Protein AF-A0A1B1UDP7-F1 (afdb_monomer)

pLDDT: mean 84.64, std 16.2, range [36.34, 98.44]

Sequence (165 aa):
MPSVGGEKGPSIVSETKASEIDYDALLVLIECMEQTPPLSREEIVDLSASQHAVAERMLATGETWNQASSGPAFLSLDEGEFRNHLKGIDNDLGEQTAIVAESFARYLKMGEVPAPYYPWRIAIILRREKRPELEKRFLATWCQHFPSGNGARYGQLVDRFRKLV

Solvent-accessible surface area (backbone atoms only — not comparable to full-atom values): 9732 Å² total; per-residue (Å²): 139,83,90,86,84,84,83,79,71,85,78,81,73,77,76,76,70,76,76,78,80,76,55,64,70,50,51,53,47,44,53,53,50,67,76,45,78,61,81,49,74,64,57,36,55,63,21,40,57,56,47,47,54,32,53,51,46,20,73,75,70,71,45,51,69,49,67,52,67,69,47,67,72,63,80,74,48,54,75,68,57,33,54,51,50,55,61,66,40,61,82,35,60,61,59,32,39,51,55,45,48,55,32,51,54,40,24,77,73,34,44,45,79,62,74,51,64,42,61,50,40,47,47,52,50,30,54,74,72,69,33,63,69,61,34,40,53,46,38,51,46,47,37,67,64,46,69,62,65,94,58,72,52,28,55,51,50,49,57,53,39,64,74,71,108

Mean predicted aligned error: 9.14 Å

Nearest PDB structures (foldseek):
  8ye5-assembly1_B  TM=3.278E-01  e=1.709E+00  Dehalobacter sp.
  2lsu-assembly1_A  TM=5.490E-01  e=8.138E+00  Saccharomyces cerevisiae S288C
  5lyn-assembly1_B  TM=3.335E-01  e=3.383E+00  Saccharomyces cerevisiae
  5lyp-assembly1_A  TM=3.383E-01  e=3.916E+00  Saccharomyces cerevisiae

Foldseek 3Di:
DDDDDDDPDDDPPPPPPPPDADCVLVVVLLVVLVVDAADDPVRLVVLVVVVVVLVVCCVVPVDDSCVSLVADPLVVDDPVSNVVVCVVCLQRLNVLSVNVSVQVVSCNRRVRDDDLNSLLSNLVNCVVVVNLVSSLSSLVSVCSRDVDDPDDSSVVSNVVNVVSD

Secondary structure (DSSP, 8-state):
-------------------PPP-HHHHHHHHHHHHSPPPPHHHHHHHHHHHHHHHHHHHHH---HHHHHT--GGGGS-HHHHHHHHHHHTT-HHHHHHHHHHHHHHHHHH--PPPTHHHHHHHHHHHHTT-HHHHHHHHHHHHHH-SS-SSHHHHHHHHHHHTT-

Organism: NCBI:txid1274631

Structure (mmCIF, N/CA/C/O backbone):
data_AF-A0A1B1UDP7-F1
#
_entry.id   AF-A0A1B1UDP7-F1
#
loop_
_atom_site.group_PDB
_atom_site.id
_atom_site.type_symbol
_atom_site.label_atom_id
_atom_site.label_alt_id
_atom_site.label_comp_id
_atom_site.label_asym_id
_atom_site.label_entity_id
_atom_site.label_seq_id
_atom_site.pdbx_PDB_ins_code
_atom_site.Cartn_x
_atom_site.Cartn_y
_atom_site.Cartn_z
_atom_site.occupancy
_atom_site.B_iso_or_equiv
_atom_site.auth_seq_id
_atom_site.auth_comp_id
_atom_site.auth_asym_id
_atom_site.auth_atom_id
_atom_site.pdbx_PDB_model_num
ATOM 1 N N . MET A 1 1 ? -19.159 61.311 35.995 1.00 46.59 1 MET A N 1
ATOM 2 C CA . MET A 1 1 ? -20.352 60.490 35.665 1.00 46.59 1 MET A CA 1
ATOM 3 C C . MET A 1 1 ? -20.957 61.035 34.376 1.00 46.59 1 MET A C 1
ATOM 5 O O . MET A 1 1 ? -20.930 62.261 34.295 1.00 46.59 1 MET A O 1
ATOM 9 N N . PRO A 1 2 ? -21.526 60.252 33.426 1.00 46.94 2 PRO A N 1
ATOM 10 C CA . PRO A 1 2 ? -21.565 58.786 33.160 1.00 46.94 2 PRO A CA 1
ATOM 11 C C . PRO A 1 2 ? -20.689 58.401 31.911 1.00 46.94 2 PRO A C 1
ATOM 13 O O . PRO A 1 2 ? -20.148 59.307 31.292 1.00 46.94 2 PRO A O 1
ATOM 16 N N . SER A 1 3 ? -20.262 57.158 31.593 1.00 42.72 3 SER A N 1
ATOM 17 C CA . SER A 1 3 ? -20.952 55.902 31.163 1.00 42.72 3 SER A CA 1
ATOM 18 C C . SER A 1 3 ? -21.848 56.120 29.921 1.00 42.72 3 SER A C 1
ATOM 20 O O . SER A 1 3 ? -22.593 57.086 29.932 1.00 42.72 3 SER A O 1
ATOM 22 N N . VAL A 1 4 ? -21.884 55.369 28.808 1.00 45.44 4 VAL A N 1
ATOM 23 C CA . VAL A 1 4 ? -21.672 53.951 28.428 1.00 45.44 4 VAL A CA 1
ATOM 24 C C . VAL A 1 4 ? -21.429 53.964 26.896 1.00 45.44 4 VAL A C 1
ATOM 26 O O . VAL A 1 4 ? -22.051 54.758 26.203 1.00 45.44 4 VAL A O 1
ATOM 29 N N . GLY A 1 5 ? -20.523 53.178 26.316 1.00 36.34 5 GLY A N 1
ATOM 30 C CA . GLY A 1 5 ? -20.954 51.955 25.630 1.00 36.34 5 GLY A CA 1
ATOM 31 C C . GLY A 1 5 ? -20.025 51.600 24.473 1.00 36.34 5 GLY A C 1
ATOM 32 O O . GLY A 1 5 ? -20.014 52.275 23.452 1.00 36.34 5 GLY A O 1
ATOM 33 N N . GLY A 1 6 ? -19.223 50.553 24.666 1.00 39.03 6 GLY A N 1
ATOM 34 C CA . GLY A 1 6 ? -18.433 49.940 23.607 1.00 39.03 6 GLY A CA 1
ATOM 35 C C . GLY A 1 6 ? -19.296 48.973 22.808 1.00 39.03 6 GLY A C 1
ATOM 36 O O . GLY A 1 6 ? -19.857 48.031 23.369 1.00 39.03 6 GLY A O 1
ATOM 37 N N . GLU A 1 7 ? -19.378 49.189 21.501 1.00 41.03 7 GLU A N 1
ATOM 38 C CA . GLU A 1 7 ? -19.928 48.213 20.570 1.00 41.03 7 GLU A CA 1
ATOM 39 C C . GLU A 1 7 ? -18.891 47.107 20.351 1.00 41.03 7 GLU A C 1
ATOM 41 O O . GLU A 1 7 ? -17.889 47.270 19.654 1.00 41.03 7 GLU A O 1
ATOM 46 N N . LYS A 1 8 ? -19.122 45.954 20.986 1.00 47.66 8 LYS A N 1
ATOM 47 C CA . LYS A 1 8 ? -18.501 44.700 20.563 1.00 47.66 8 LYS A CA 1
ATOM 48 C C . LYS A 1 8 ? -19.176 44.283 19.262 1.00 47.66 8 LYS A C 1
ATOM 50 O O . LYS A 1 8 ? -20.289 43.764 19.282 1.00 47.66 8 LYS A O 1
ATOM 55 N N . GLY A 1 9 ? -18.491 44.518 18.145 1.00 41.41 9 GLY A N 1
ATOM 56 C CA . GLY A 1 9 ? -18.839 43.901 16.871 1.00 41.41 9 GLY A CA 1
ATOM 57 C C . GLY A 1 9 ? -18.876 42.371 17.003 1.00 41.41 9 GLY A C 1
ATOM 58 O O . GLY A 1 9 ? -18.155 41.809 17.838 1.00 41.41 9 GLY A O 1
ATOM 59 N N . PRO A 1 10 ? -19.730 41.685 16.227 1.00 43.34 10 PRO A N 1
ATOM 60 C CA . PRO A 1 10 ? -19.877 40.243 16.314 1.00 43.34 10 PRO A CA 1
ATOM 61 C C . PRO A 1 10 ? -18.542 39.569 15.996 1.00 43.34 10 PRO A C 1
ATOM 63 O O . PRO A 1 10 ? -17.961 39.739 14.926 1.00 43.34 10 PRO A O 1
ATOM 66 N N . SER A 1 11 ? -18.054 38.814 16.978 1.00 43.06 11 SER A N 1
ATOM 67 C CA . SER A 1 11 ? -16.907 37.933 16.837 1.00 43.06 11 SER A CA 1
ATOM 68 C C . SER A 1 11 ? -17.304 36.836 15.854 1.00 43.06 11 SER A C 1
ATOM 70 O O . SER A 1 11 ? -18.108 35.965 16.184 1.00 43.06 11 SER A O 1
ATOM 72 N N . ILE A 1 12 ? -16.794 36.917 14.625 1.00 45.34 12 ILE A N 1
ATOM 73 C CA . ILE A 1 12 ? -16.876 35.828 13.654 1.00 45.34 12 ILE A CA 1
ATOM 74 C C . ILE A 1 12 ? -15.901 34.772 14.163 1.00 45.34 12 ILE A C 1
ATOM 76 O O . ILE A 1 12 ? -14.722 34.750 13.810 1.00 45.34 12 ILE A O 1
ATOM 80 N N . VAL A 1 13 ? -16.384 33.943 15.085 1.00 44.59 13 VAL A N 1
ATOM 81 C CA . VAL A 1 13 ? -15.713 32.703 15.436 1.00 44.59 13 VAL A CA 1
ATOM 82 C C . VAL A 1 13 ? -15.865 31.839 14.195 1.00 44.59 13 VAL A C 1
ATOM 84 O O . VAL A 1 13 ? -16.938 31.313 13.914 1.00 44.59 13 VAL A O 1
ATOM 87 N N . SER A 1 14 ? -14.812 31.813 13.382 1.00 42.19 14 SER A N 1
ATOM 88 C CA . SER A 1 14 ? -14.697 30.884 12.272 1.00 42.19 14 SER A CA 1
ATOM 89 C C . SER A 1 14 ? -14.650 29.495 12.899 1.00 42.19 14 SER A C 1
ATOM 91 O O . SER A 1 14 ? -13.612 29.059 13.395 1.00 42.19 14 SER A O 1
ATOM 93 N N . GLU A 1 15 ? -15.812 28.852 12.996 1.00 41.88 15 GLU A N 1
ATOM 94 C CA . GLU A 1 15 ? -15.914 27.433 13.288 1.00 41.88 15 GLU A CA 1
ATOM 95 C C . GLU A 1 15 ? -15.170 26.709 12.172 1.00 41.88 15 GLU A C 1
ATOM 97 O O . GLU A 1 15 ? -15.687 26.496 11.074 1.00 41.88 15 GLU A O 1
ATOM 102 N N . THR A 1 16 ? -13.915 26.362 12.443 1.00 41.44 16 THR A N 1
ATOM 103 C CA . THR A 1 16 ? -13.173 25.393 11.654 1.00 41.44 16 THR A CA 1
ATOM 104 C C . THR A 1 16 ? -13.942 24.081 11.758 1.0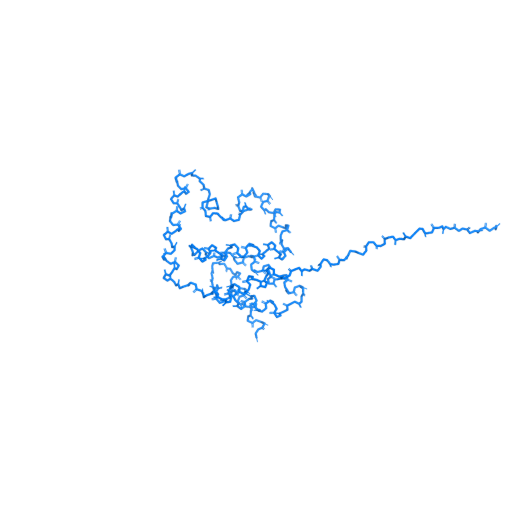0 41.44 16 THR A C 1
ATOM 106 O O . THR A 1 16 ? -13.745 23.306 12.694 1.00 41.44 16 THR A O 1
A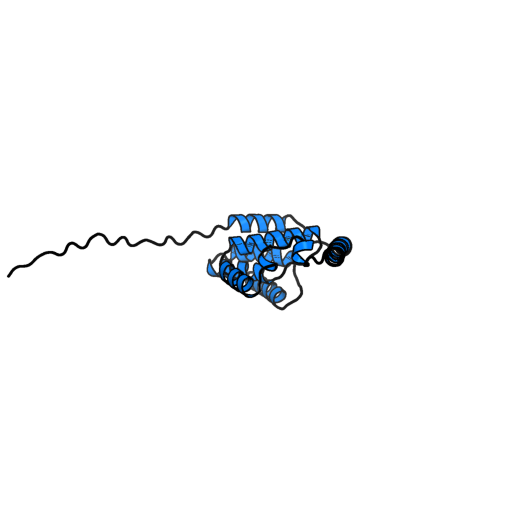TOM 109 N N . LYS A 1 17 ? -14.882 23.855 10.831 1.00 41.97 17 LYS A N 1
ATOM 110 C CA . LYS A 1 17 ? -15.478 22.541 10.596 1.00 41.97 17 LYS A CA 1
ATOM 111 C C . LYS A 1 17 ? -14.318 21.557 10.512 1.00 41.97 17 LYS A C 1
ATOM 113 O O . LYS A 1 17 ? -13.447 21.716 9.659 1.00 41.97 17 LYS A O 1
ATOM 118 N N . ALA A 1 18 ? -14.294 20.577 11.412 1.00 48.09 18 ALA A N 1
ATOM 119 C CA . ALA A 1 18 ? -13.475 19.395 11.215 1.00 48.09 18 ALA A CA 1
ATOM 120 C C . ALA A 1 18 ? -13.830 18.869 9.821 1.00 48.09 18 ALA A C 1
ATOM 122 O O . ALA A 1 18 ? -14.992 18.544 9.577 1.00 48.09 18 ALA A O 1
ATOM 123 N N . SER A 1 19 ? -12.880 18.912 8.886 1.00 56.66 19 SER A N 1
ATOM 124 C CA . SER A 1 19 ? -13.080 18.335 7.563 1.00 56.66 19 SER A CA 1
ATOM 125 C C . SER A 1 19 ? -13.432 16.872 7.782 1.00 56.66 19 SER A C 1
ATOM 127 O O . SER A 1 19 ? -12.635 16.126 8.356 1.00 56.66 19 SER A O 1
ATOM 129 N N . GLU A 1 20 ? -14.645 16.487 7.410 1.00 76.44 20 GLU A N 1
ATOM 130 C CA . GLU A 1 20 ? -15.056 15.095 7.442 1.00 76.44 20 GLU A CA 1
ATOM 131 C C . GLU A 1 20 ? -14.099 14.327 6.529 1.00 76.44 20 GLU A C 1
ATOM 133 O O . GLU A 1 20 ? -13.933 14.677 5.362 1.00 76.44 20 GLU A O 1
ATOM 138 N N . ILE A 1 21 ? -13.364 13.373 7.100 1.00 83.06 21 ILE A N 1
ATOM 139 C CA . ILE A 1 21 ? -12.426 12.562 6.327 1.00 83.06 21 ILE A CA 1
ATOM 140 C C . ILE A 1 21 ? -13.250 11.698 5.381 1.00 83.06 21 IL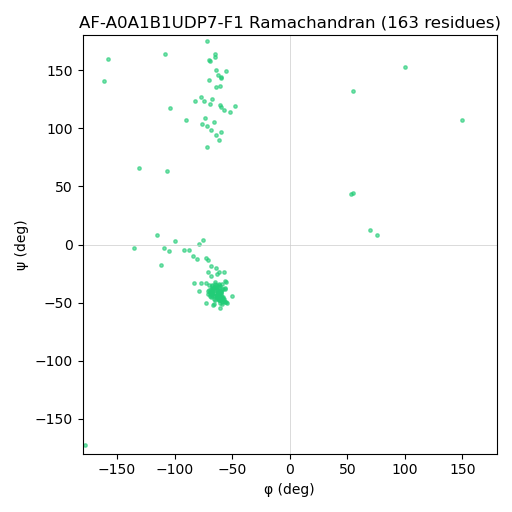E A C 1
ATOM 142 O O . ILE A 1 21 ? -14.131 10.966 5.830 1.00 83.06 21 ILE A O 1
ATOM 146 N N . ASP A 1 22 ? -12.943 11.795 4.092 1.00 90.00 22 ASP A N 1
ATOM 147 C CA . ASP A 1 22 ? -13.518 10.950 3.057 1.00 90.00 22 ASP A CA 1
ATOM 148 C C . ASP A 1 22 ? -12.860 9.560 3.096 1.00 90.00 22 ASP A C 1
ATOM 150 O O . ASP A 1 22 ? -11.631 9.432 3.091 1.00 90.00 22 ASP A O 1
ATOM 154 N N . TYR A 1 23 ? -13.689 8.520 3.177 1.00 95.69 23 TYR A N 1
ATOM 155 C CA . TYR A 1 23 ? -13.265 7.121 3.225 1.00 95.69 23 TYR A CA 1
ATOM 156 C C . TYR A 1 23 ? -13.590 6.361 1.934 1.00 95.69 23 TYR A C 1
ATOM 158 O O . TYR A 1 23 ? -13.215 5.192 1.832 1.00 95.69 23 TYR A O 1
ATOM 166 N N . ASP A 1 24 ? -14.256 6.979 0.956 1.00 96.31 24 ASP A N 1
ATOM 167 C CA . ASP A 1 24 ? -14.784 6.291 -0.226 1.00 96.31 24 ASP A CA 1
ATOM 168 C C . ASP A 1 24 ? -13.662 5.651 -1.044 1.00 96.31 24 ASP A C 1
ATOM 170 O O . ASP A 1 24 ? -13.726 4.469 -1.384 1.00 96.31 24 ASP A O 1
ATOM 174 N N . ALA A 1 25 ? -12.566 6.381 -1.265 1.00 96.25 25 ALA A N 1
ATOM 175 C CA . ALA A 1 25 ? -11.391 5.849 -1.952 1.00 96.25 25 ALA A CA 1
ATOM 176 C C . ALA A 1 25 ? -10.794 4.622 -1.236 1.00 96.25 25 ALA A C 1
ATOM 178 O O . ALA A 1 25 ? -10.367 3.663 -1.884 1.00 96.25 25 ALA A O 1
ATOM 179 N N . LEU A 1 26 ? -10.783 4.622 0.104 1.00 98.12 26 LEU A N 1
ATOM 180 C CA . LEU A 1 26 ? -10.281 3.493 0.887 1.00 98.12 26 LEU A CA 1
ATOM 181 C C . LEU A 1 26 ? -11.235 2.299 0.802 1.00 98.12 26 LEU A C 1
ATOM 183 O O . LEU A 1 26 ? -10.774 1.165 0.697 1.00 98.12 26 LEU A O 1
ATOM 187 N N . LEU A 1 27 ? -12.547 2.533 0.835 1.00 98.31 27 LEU A N 1
ATOM 188 C CA . LEU A 1 27 ? -13.543 1.473 0.679 1.00 98.31 27 LEU A CA 1
ATOM 189 C C . LEU A 1 27 ? -13.428 0.806 -0.694 1.00 98.31 27 LEU A C 1
ATOM 191 O O . LEU A 1 27 ? -13.369 -0.420 -0.756 1.00 98.31 27 LEU A O 1
ATOM 195 N N . VAL A 1 28 ? -13.284 1.596 -1.761 1.00 98.00 28 VAL A N 1
ATOM 196 C CA . VAL A 1 28 ? -13.051 1.087 -3.122 1.00 98.00 28 VAL A CA 1
ATOM 197 C C . VAL A 1 28 ? -11.767 0.258 -3.191 1.00 98.00 28 VAL A C 1
ATOM 199 O O . VAL A 1 28 ? -11.762 -0.827 -3.775 1.00 98.00 28 VAL A O 1
ATOM 202 N N . LEU A 1 29 ? -10.678 0.723 -2.568 1.00 98.19 29 LEU A N 1
ATOM 203 C CA . LEU A 1 29 ? -9.432 -0.041 -2.495 1.00 98.19 29 LEU A CA 1
ATOM 204 C C . LEU A 1 29 ? -9.624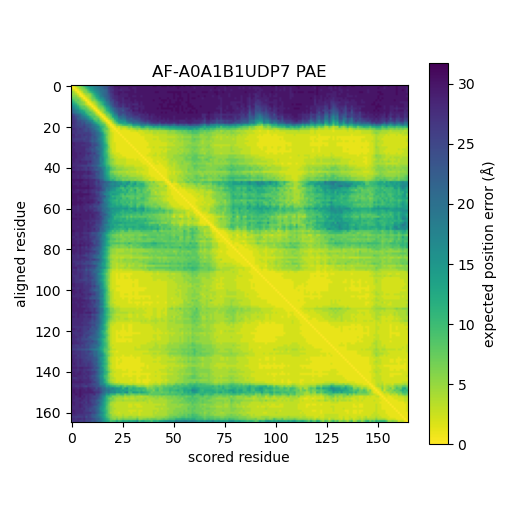 -1.372 -1.754 1.00 98.19 29 LEU A C 1
ATOM 206 O O . LEU A 1 29 ? -9.175 -2.409 -2.236 1.00 98.19 29 LEU A O 1
ATOM 210 N N . ILE A 1 30 ? -10.293 -1.354 -0.599 1.00 98.44 30 ILE A N 1
ATOM 211 C CA . ILE A 1 30 ? -10.560 -2.561 0.190 1.00 98.44 30 ILE A CA 1
ATOM 212 C C . ILE A 1 30 ? -11.371 -3.565 -0.631 1.00 98.44 30 ILE A C 1
ATOM 214 O O . ILE A 1 30 ? -10.986 -4.727 -0.703 1.00 98.44 30 ILE A O 1
ATOM 218 N N . GLU A 1 31 ? -12.447 -3.123 -1.281 1.00 98.25 31 GLU A N 1
ATOM 219 C CA . GLU A 1 31 ? -13.292 -3.979 -2.120 1.00 98.25 31 GLU A CA 1
ATOM 220 C C . GLU A 1 31 ? -12.513 -4.577 -3.293 1.00 98.25 31 GLU A C 1
ATOM 222 O O . GLU A 1 31 ? -12.619 -5.773 -3.562 1.00 98.25 31 GLU A O 1
ATOM 227 N N . CYS A 1 32 ? -11.672 -3.775 -3.947 1.00 97.56 32 CYS A N 1
ATOM 228 C CA . CYS A 1 32 ? -10.784 -4.247 -5.004 1.00 97.56 32 CYS A CA 1
ATOM 229 C C . CYS A 1 32 ? -9.835 -5.347 -4.495 1.00 97.56 32 CYS A C 1
ATOM 231 O O . CYS A 1 32 ? -9.697 -6.397 -5.126 1.00 97.56 32 CYS A O 1
ATOM 233 N N . MET A 1 33 ? -9.221 -5.153 -3.323 1.00 97.88 33 MET A N 1
ATOM 234 C CA . MET A 1 33 ? -8.327 -6.143 -2.716 1.00 97.88 33 MET A CA 1
ATOM 235 C C . MET A 1 33 ? -9.059 -7.416 -2.269 1.00 97.88 33 MET A C 1
ATOM 237 O O . MET A 1 33 ? -8.488 -8.497 -2.378 1.00 97.88 33 MET A O 1
ATOM 241 N N . GLU A 1 34 ? -10.299 -7.315 -1.784 1.00 97.56 34 GLU A N 1
ATOM 242 C CA . GLU A 1 34 ? -11.132 -8.468 -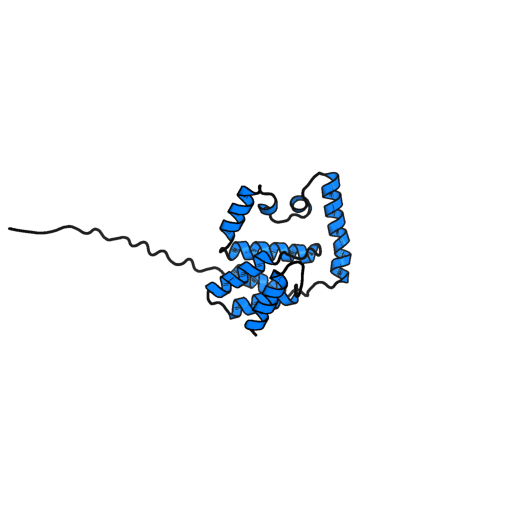1.395 1.00 97.56 34 GLU A CA 1
ATOM 243 C C . GLU A 1 34 ? -11.519 -9.332 -2.594 1.00 97.56 34 GLU A C 1
ATOM 245 O O . GLU A 1 34 ? -11.552 -10.559 -2.499 1.00 97.56 34 GLU A O 1
ATOM 250 N N . GLN A 1 35 ? -11.814 -8.691 -3.724 1.00 97.31 35 GLN A N 1
ATOM 251 C CA . GLN A 1 35 ? -12.230 -9.365 -4.954 1.00 97.31 35 GLN A CA 1
ATOM 252 C C . GLN A 1 35 ? -11.050 -9.931 -5.751 1.00 97.31 35 GLN A C 1
ATOM 254 O O . GLN A 1 35 ? -11.254 -10.733 -6.662 1.00 97.31 35 GLN A O 1
ATOM 259 N N . THR A 1 36 ? -9.825 -9.536 -5.405 1.00 96.75 36 THR A N 1
ATOM 260 C CA . THR A 1 36 ? -8.610 -9.956 -6.098 1.00 96.75 36 THR A CA 1
ATOM 261 C C . THR A 1 36 ? -7.874 -11.014 -5.276 1.00 96.75 36 THR A C 1
ATOM 263 O O . THR A 1 36 ? -7.422 -10.716 -4.169 1.00 96.75 36 THR A O 1
ATOM 266 N N . PRO A 1 37 ? -7.704 -12.248 -5.779 1.00 95.06 37 PRO A N 1
ATOM 267 C CA . PRO A 1 37 ? -6.856 -13.241 -5.126 1.00 95.06 37 PRO A CA 1
ATOM 268 C C . PRO A 1 37 ? -5.389 -12.776 -5.054 1.00 95.06 37 PRO A C 1
ATOM 270 O O . PRO A 1 37 ? -4.921 -12.118 -5.986 1.00 95.06 37 PRO A O 1
ATOM 273 N N . PRO A 1 38 ? -4.636 -13.119 -3.992 1.00 94.44 38 PRO A N 1
ATOM 274 C CA . PRO A 1 38 ? -3.191 -12.905 -3.968 1.00 94.44 38 PRO A CA 1
ATOM 275 C C . PRO A 1 38 ? -2.501 -13.654 -5.109 1.00 94.44 38 PRO A C 1
ATOM 277 O O . PRO A 1 38 ? -2.881 -14.788 -5.411 1.00 94.44 38 PRO A O 1
ATOM 280 N N . LEU A 1 39 ? -1.459 -13.056 -5.693 1.00 93.38 39 LEU A N 1
ATOM 281 C CA . LEU A 1 39 ? -0.657 -13.741 -6.704 1.00 93.38 39 LEU A CA 1
ATOM 282 C C . LEU A 1 39 ? 0.049 -14.945 -6.080 1.00 93.38 39 LEU A C 1
ATOM 284 O O . LEU A 1 39 ? 0.658 -14.859 -5.007 1.00 93.38 39 LEU A O 1
ATOM 288 N N . SER A 1 40 ? 0.012 -16.064 -6.789 1.00 91.56 40 SER A N 1
ATOM 289 C CA . SER A 1 40 ? 0.835 -17.221 -6.4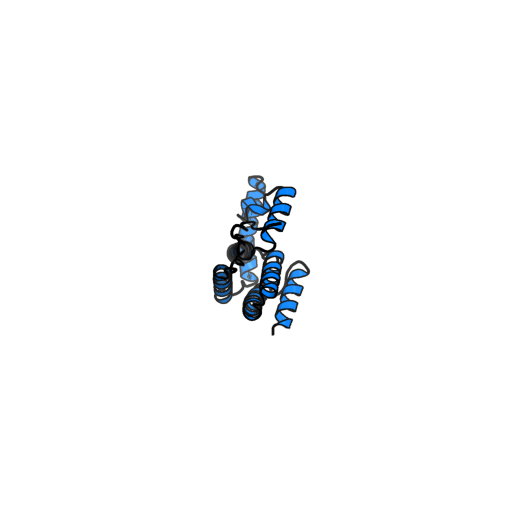85 1.00 91.56 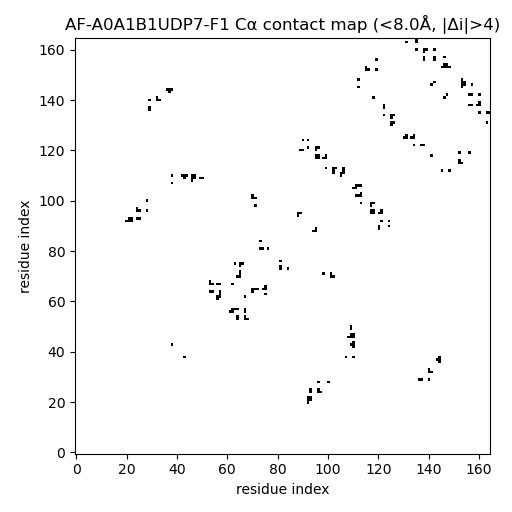40 SER A CA 1
ATOM 290 C C . SER A 1 40 ? 2.319 -16.900 -6.677 1.00 91.56 40 SER A C 1
ATOM 292 O O . SER A 1 40 ? 2.723 -15.955 -7.361 1.00 91.56 40 SER A O 1
ATOM 294 N N . ARG A 1 41 ? 3.175 -17.730 -6.078 1.00 86.12 41 ARG A N 1
ATOM 295 C CA . ARG A 1 41 ? 4.625 -17.594 -6.243 1.00 86.12 41 ARG A CA 1
ATOM 296 C C . ARG A 1 41 ? 5.051 -17.737 -7.707 1.00 86.12 41 ARG A C 1
ATOM 298 O O . ARG A 1 41 ? 5.995 -17.070 -8.112 1.00 86.12 41 ARG A O 1
ATOM 305 N N . GLU A 1 42 ? 4.380 -18.603 -8.460 1.00 88.94 42 GLU A N 1
ATOM 306 C CA . GLU A 1 42 ? 4.646 -18.834 -9.883 1.00 88.94 42 GLU A CA 1
ATOM 307 C C . GLU A 1 42 ? 4.310 -17.584 -10.699 1.00 88.94 42 GLU A C 1
ATOM 309 O O . GLU A 1 42 ? 5.173 -17.091 -11.416 1.00 88.94 42 GLU A O 1
ATOM 314 N N . GLU A 1 43 ? 3.144 -16.972 -10.470 1.00 91.44 43 GLU A N 1
ATOM 315 C CA . GLU A 1 43 ? 2.764 -15.714 -11.129 1.00 91.44 43 GLU A CA 1
ATOM 316 C C . GLU A 1 43 ? 3.749 -14.577 -10.823 1.00 91.44 43 GLU A C 1
ATOM 318 O O . GLU A 1 43 ? 4.143 -13.842 -11.723 1.00 91.44 43 GLU A O 1
ATOM 323 N N . ILE A 1 44 ? 4.218 -14.445 -9.576 1.00 87.56 44 ILE A N 1
ATOM 324 C CA . ILE A 1 44 ? 5.237 -13.436 -9.228 1.00 87.56 44 ILE A CA 1
ATOM 325 C C . ILE A 1 44 ? 6.549 -13.688 -9.990 1.00 87.56 44 ILE A C 1
ATOM 327 O O . ILE A 1 44 ? 7.199 -12.738 -10.433 1.00 87.56 44 ILE A O 1
ATOM 331 N N . VAL A 1 45 ? 6.951 -14.954 -10.148 1.00 85.38 45 VAL A N 1
ATOM 332 C CA . VAL A 1 45 ? 8.156 -15.324 -10.905 1.00 85.38 45 VAL A CA 1
ATOM 333 C C . VAL A 1 45 ? 7.967 -15.049 -12.394 1.00 85.38 45 VAL A C 1
ATOM 335 O O . VAL A 1 45 ? 8.865 -14.477 -13.007 1.00 85.38 45 VAL A O 1
ATOM 338 N N . ASP A 1 46 ? 6.813 -15.356 -12.973 1.00 87.19 46 ASP A N 1
ATOM 339 C CA . ASP A 1 46 ? 6.530 -15.071 -14.383 1.00 87.19 46 ASP A CA 1
ATOM 340 C C . ASP A 1 46 ? 6.523 -13.561 -14.662 1.00 87.19 46 ASP A C 1
ATOM 342 O O . ASP A 1 46 ? 7.058 -13.087 -15.669 1.00 87.19 46 ASP A O 1
ATOM 346 N N . LEU A 1 47 ? 6.024 -12.771 -13.710 1.00 87.19 47 LEU A N 1
ATOM 347 C CA . LEU A 1 47 ? 6.063 -11.313 -13.774 1.00 87.19 47 LEU A CA 1
ATOM 348 C C . LEU A 1 47 ? 7.474 -10.728 -13.591 1.00 87.19 47 LEU A C 1
ATOM 350 O O . LEU A 1 47 ? 7.699 -9.571 -13.958 1.00 87.19 47 LEU A O 1
ATOM 354 N N . SER A 1 48 ? 8.459 -11.509 -13.131 1.00 74.81 48 SER A N 1
ATOM 355 C CA . SER A 1 48 ? 9.858 -11.059 -13.047 1.00 74.81 48 SER A CA 1
ATOM 356 C C . SER A 1 48 ? 10.462 -10.726 -14.417 1.00 74.81 48 SER A C 1
ATOM 358 O O . SER A 1 48 ? 11.322 -9.851 -14.513 1.00 74.81 48 SER A O 1
ATOM 360 N N . ALA A 1 49 ? 9.957 -11.323 -15.505 1.00 76.12 49 ALA A N 1
ATOM 361 C CA . ALA A 1 49 ? 10.332 -10.938 -16.866 1.00 76.12 49 ALA A CA 1
ATOM 362 C C . ALA A 1 49 ? 9.957 -9.475 -17.174 1.00 76.12 49 ALA A C 1
ATOM 364 O O . ALA A 1 49 ? 10.715 -8.758 -17.828 1.00 76.12 49 ALA A O 1
ATOM 365 N N . SER A 1 50 ? 8.832 -8.994 -16.631 1.00 75.69 50 SER A N 1
ATOM 366 C CA . SER A 1 50 ? 8.436 -7.584 -16.738 1.00 75.69 50 SER A CA 1
ATOM 367 C C . SER A 1 50 ? 9.381 -6.672 -15.955 1.00 75.69 50 SER A C 1
ATOM 369 O O . SER A 1 50 ? 9.680 -5.567 -16.403 1.00 75.69 50 SER A O 1
ATOM 371 N N . GLN A 1 51 ? 9.897 -7.136 -14.813 1.00 77.44 51 GLN A N 1
ATOM 372 C CA . GLN A 1 51 ? 10.908 -6.408 -14.039 1.00 77.44 51 GLN A CA 1
ATOM 373 C C . GLN A 1 51 ? 12.252 -6.351 -14.779 1.00 77.44 51 GLN A C 1
ATOM 375 O O . GLN A 1 51 ? 12.904 -5.307 -14.786 1.00 77.44 51 GLN A O 1
ATOM 380 N N . HIS A 1 52 ? 12.646 -7.426 -15.470 1.00 80.12 52 HIS A N 1
ATOM 381 C CA . HIS A 1 52 ? 13.828 -7.408 -16.335 1.00 80.12 52 HIS A CA 1
ATOM 382 C C . HIS A 1 52 ? 13.690 -6.404 -17.482 1.00 80.12 52 HIS A C 1
ATOM 384 O O . HIS A 1 52 ? 14.623 -5.644 -17.719 1.00 80.12 52 HIS A O 1
ATOM 390 N N . ALA A 1 53 ? 12.527 -6.318 -18.132 1.00 81.38 53 ALA A N 1
ATOM 391 C CA . ALA A 1 53 ? 12.295 -5.325 -19.184 1.00 81.38 53 ALA A CA 1
ATOM 392 C C . ALA A 1 53 ? 12.421 -3.872 -18.673 1.00 81.38 53 ALA A C 1
ATOM 394 O O . ALA A 1 53 ? 12.902 -2.994 -19.393 1.00 81.38 53 ALA A O 1
ATOM 395 N N . VAL A 1 54 ? 12.027 -3.607 -17.419 1.00 81.44 54 VAL A N 1
ATOM 396 C CA . VAL A 1 54 ? 12.261 -2.309 -16.756 1.00 81.44 54 VAL A CA 1
ATOM 397 C C . VAL A 1 54 ? 13.755 -2.069 -16.558 1.00 81.44 54 VAL A C 1
ATOM 399 O O . VAL A 1 54 ? 14.250 -1.002 -16.916 1.00 81.44 54 VAL A O 1
ATOM 402 N N . ALA A 1 55 ? 14.487 -3.059 -16.044 1.00 81.88 55 ALA A N 1
ATOM 403 C CA . ALA A 1 55 ? 15.929 -2.951 -15.836 1.00 81.88 55 ALA A CA 1
ATOM 404 C C . ALA A 1 55 ? 16.695 -2.728 -17.155 1.00 81.88 55 ALA A C 1
ATOM 406 O O . ALA A 1 55 ? 17.587 -1.883 -17.214 1.00 81.88 55 ALA A O 1
ATOM 407 N N . GLU A 1 56 ? 16.318 -3.418 -18.234 1.00 85.19 56 GLU A N 1
ATOM 408 C CA . GLU A 1 56 ? 16.887 -3.196 -19.568 1.00 85.19 56 GLU A CA 1
ATOM 409 C C . GLU A 1 56 ? 16.633 -1.769 -20.062 1.00 85.19 56 GLU A C 1
ATOM 411 O O . GLU A 1 56 ? 17.545 -1.126 -20.585 1.00 85.19 56 GLU A O 1
ATOM 416 N N . ARG A 1 57 ? 15.428 -1.229 -19.841 1.00 82.44 57 ARG A N 1
ATOM 417 C CA . ARG A 1 57 ? 15.119 0.165 -20.182 1.00 82.44 57 ARG A CA 1
ATOM 418 C C . ARG A 1 57 ? 15.976 1.146 -19.389 1.00 82.44 57 ARG A C 1
ATOM 420 O O . ARG A 1 57 ? 16.507 2.077 -19.990 1.00 82.44 57 ARG A O 1
ATOM 427 N N . MET A 1 58 ? 16.152 0.927 -18.084 1.00 86.62 58 MET A N 1
ATOM 428 C CA . MET A 1 58 ? 17.029 1.761 -17.253 1.00 86.62 58 MET A CA 1
ATOM 429 C C . MET A 1 58 ? 18.460 1.773 -17.796 1.00 86.62 58 MET A C 1
ATOM 431 O O . MET A 1 58 ? 19.060 2.836 -17.929 1.00 86.62 58 MET A O 1
ATOM 435 N N . LEU A 1 59 ? 18.993 0.604 -18.169 1.00 87.12 59 LEU A N 1
ATOM 436 C CA . LEU A 1 59 ? 20.336 0.486 -18.742 1.00 87.12 59 LEU A CA 1
ATOM 437 C C . LEU A 1 59 ? 20.452 1.169 -20.113 1.00 87.12 59 LEU A C 1
ATOM 439 O O . LEU A 1 59 ? 21.482 1.771 -20.405 1.00 87.12 59 LEU A O 1
ATOM 443 N N . ALA A 1 60 ? 19.410 1.094 -20.944 1.00 88.50 60 ALA A N 1
ATOM 444 C CA . ALA A 1 60 ? 19.413 1.667 -22.288 1.00 88.50 60 ALA A CA 1
ATOM 445 C C . ALA A 1 60 ? 19.221 3.195 -22.312 1.00 88.50 60 ALA A C 1
ATOM 447 O O . ALA A 1 60 ? 19.746 3.863 -23.200 1.00 88.50 60 ALA A O 1
ATOM 448 N N . THR A 1 61 ? 18.451 3.747 -21.371 1.00 86.75 61 THR A N 1
ATOM 449 C CA . THR A 1 61 ? 18.005 5.155 -21.392 1.00 86.75 61 THR A CA 1
ATOM 450 C C . THR A 1 61 ? 18.623 6.017 -20.292 1.00 86.75 61 THR A C 1
ATOM 452 O O . THR A 1 61 ? 18.591 7.242 -20.389 1.00 86.75 61 THR A O 1
ATOM 455 N N . GLY A 1 62 ? 19.179 5.400 -19.245 1.00 82.62 62 GLY A N 1
ATOM 456 C CA . GLY A 1 62 ? 19.592 6.095 -18.026 1.00 82.62 62 GLY A CA 1
ATOM 457 C C . GLY A 1 62 ? 18.427 6.491 -17.111 1.00 82.62 62 GLY A C 1
ATOM 458 O O . GLY A 1 62 ? 18.649 7.215 -16.141 1.00 82.62 62 GLY A O 1
ATOM 459 N N . GLU A 1 63 ? 17.200 6.041 -17.398 1.00 81.44 63 GLU A N 1
ATOM 460 C CA . GLU A 1 63 ? 16.040 6.250 -16.528 1.00 81.44 63 GLU A CA 1
ATOM 461 C C . GLU A 1 63 ? 16.253 5.626 -15.142 1.00 81.44 63 GLU A C 1
ATOM 463 O O . GLU A 1 63 ? 16.831 4.548 -14.980 1.00 81.44 63 GLU A O 1
ATOM 468 N N . THR A 1 64 ? 15.730 6.296 -14.117 1.00 79.00 64 THR A N 1
ATOM 469 C CA . THR A 1 64 ? 15.603 5.713 -12.777 1.00 79.00 64 THR A CA 1
ATOM 470 C C . THR A 1 64 ? 14.544 4.608 -12.777 1.00 79.00 64 THR A C 1
ATOM 472 O O . THR A 1 64 ? 13.633 4.616 -13.607 1.00 79.00 64 THR A O 1
ATOM 475 N N . TRP A 1 65 ? 14.606 3.685 -11.807 1.00 76.75 65 TRP A N 1
ATOM 476 C CA . TRP A 1 65 ? 13.592 2.629 -11.656 1.00 76.75 65 TRP A CA 1
ATOM 477 C C . TRP A 1 65 ? 12.177 3.201 -11.668 1.00 76.75 65 TRP A C 1
ATOM 479 O O . TRP A 1 65 ? 11.325 2.697 -12.384 1.00 76.75 65 TRP A O 1
ATOM 489 N N . ASN A 1 66 ? 11.957 4.306 -10.950 1.00 76.06 66 ASN A N 1
ATOM 490 C CA . ASN A 1 66 ? 10.658 4.964 -10.860 1.00 76.06 66 ASN A CA 1
ATOM 491 C C . ASN A 1 66 ? 10.131 5.455 -12.218 1.00 76.06 66 ASN A C 1
ATOM 493 O O . ASN A 1 66 ? 8.947 5.310 -12.510 1.00 76.06 66 ASN A O 1
ATOM 497 N N . GLN A 1 67 ? 11.006 6.007 -13.061 1.00 75.19 67 GLN A N 1
ATOM 498 C CA . GLN A 1 67 ? 10.642 6.458 -14.407 1.00 75.19 67 GLN A CA 1
ATOM 499 C C . GLN A 1 67 ? 10.319 5.266 -15.314 1.00 75.19 67 GLN A C 1
ATOM 501 O O . GLN A 1 67 ? 9.293 5.263 -15.993 1.00 75.19 67 GLN A O 1
ATOM 506 N N . ALA A 1 68 ? 11.141 4.218 -15.254 1.00 73.25 68 ALA A N 1
ATOM 507 C CA . ALA A 1 68 ? 10.983 3.039 -16.094 1.00 73.25 68 ALA A CA 1
ATOM 508 C C . ALA A 1 68 ? 9.784 2.155 -15.680 1.00 73.25 68 ALA A C 1
ATOM 510 O O . ALA A 1 68 ? 9.137 1.559 -16.545 1.00 73.25 68 ALA A O 1
ATOM 511 N N . SER A 1 69 ? 9.460 2.091 -14.382 1.00 70.31 69 SER A N 1
ATOM 512 C CA . SER A 1 69 ? 8.339 1.320 -13.819 1.00 70.31 69 SER A CA 1
ATOM 513 C C . SER A 1 69 ? 7.035 2.115 -13.692 1.00 70.31 69 SER A C 1
ATOM 515 O O . SER A 1 69 ? 6.004 1.540 -13.340 1.00 70.31 69 SER A O 1
ATOM 517 N N . SER A 1 70 ? 7.064 3.419 -14.002 1.00 73.19 70 SER A N 1
ATOM 518 C CA . SER A 1 70 ? 5.941 4.343 -13.779 1.00 73.19 70 SER A CA 1
ATOM 519 C C . SER A 1 70 ? 5.470 4.340 -12.318 1.00 73.19 70 SER A C 1
ATOM 521 O O . SER A 1 70 ? 4.274 4.263 -12.030 1.00 73.19 70 SER A O 1
ATOM 523 N N . GLY A 1 71 ? 6.422 4.366 -11.383 1.00 71.44 71 GLY A N 1
ATOM 524 C CA . GLY A 1 71 ? 6.124 4.539 -9.967 1.00 71.44 71 GLY A CA 1
ATOM 525 C C . GLY A 1 71 ? 5.681 5.974 -9.638 1.00 71.44 71 GLY A C 1
ATOM 526 O O . GLY A 1 71 ? 5.679 6.846 -10.514 1.00 71.44 71 GLY A O 1
ATOM 527 N N . PRO A 1 72 ? 5.271 6.249 -8.387 1.00 76.38 72 PRO A N 1
ATOM 528 C CA . PRO A 1 72 ? 4.700 7.537 -8.026 1.00 76.38 72 PRO A CA 1
ATOM 529 C C . PRO A 1 72 ? 5.701 8.664 -8.284 1.00 76.38 72 PRO A C 1
ATOM 531 O O . PRO A 1 72 ? 6.878 8.556 -7.929 1.00 76.38 72 PRO A O 1
ATOM 534 N N . ALA A 1 73 ? 5.238 9.769 -8.868 1.00 79.75 73 ALA A N 1
ATOM 535 C CA . ALA A 1 73 ? 6.112 10.866 -9.291 1.00 79.75 73 ALA A CA 1
ATOM 536 C C . ALA A 1 73 ? 6.979 11.420 -8.144 1.00 79.75 73 ALA A C 1
ATOM 538 O O . ALA A 1 73 ? 8.127 11.806 -8.365 1.00 79.75 73 ALA A O 1
ATOM 539 N N . PHE A 1 74 ? 6.469 11.389 -6.906 1.00 81.62 74 PHE A N 1
ATOM 540 C CA . PHE A 1 74 ? 7.186 11.901 -5.740 1.00 81.62 74 PHE A CA 1
ATOM 541 C C . PHE A 1 74 ? 8.481 11.130 -5.419 1.00 81.62 74 PHE A C 1
ATOM 543 O O . PHE A 1 74 ? 9.359 11.675 -4.756 1.00 81.62 74 PHE A O 1
ATOM 550 N N . LEU A 1 75 ? 8.640 9.886 -5.893 1.00 80.81 75 LEU A N 1
ATOM 551 C CA . LEU A 1 75 ? 9.879 9.113 -5.722 1.00 80.81 75 LEU A CA 1
ATOM 552 C C . LEU A 1 75 ? 11.035 9.621 -6.600 1.00 80.81 75 LEU A C 1
ATOM 554 O O . LEU A 1 75 ? 12.173 9.205 -6.399 1.00 80.81 75 LEU A O 1
ATOM 558 N N . SER A 1 76 ? 10.755 10.502 -7.563 1.00 83.75 76 SER A N 1
ATOM 559 C CA . SER A 1 76 ? 11.762 11.154 -8.409 1.00 83.75 76 SER A CA 1
ATOM 560 C C . SER A 1 76 ? 12.114 12.575 -7.950 1.00 83.75 76 SER A C 1
ATOM 562 O O . SER A 1 76 ? 12.897 13.239 -8.625 1.00 83.75 76 SER A O 1
ATOM 564 N N . LEU A 1 77 ? 11.545 13.046 -6.834 1.00 84.69 77 LEU A N 1
ATOM 565 C CA . LEU A 1 77 ? 11.876 14.345 -6.242 1.00 84.69 77 LEU A CA 1
ATOM 566 C C . LEU A 1 77 ? 13.282 14.340 -5.637 1.00 84.69 77 LEU A C 1
ATOM 568 O O . LEU A 1 77 ? 13.816 13.289 -5.271 1.00 84.69 77 LEU A O 1
ATOM 572 N N . ASP A 1 78 ? 13.861 15.529 -5.472 1.00 88.44 78 ASP A N 1
ATOM 573 C CA . ASP A 1 78 ? 15.081 15.660 -4.680 1.00 88.44 78 ASP A CA 1
ATOM 574 C C . ASP A 1 78 ? 14.831 15.322 -3.196 1.00 88.44 78 ASP A C 1
ATOM 576 O O . ASP A 1 78 ? 13.696 15.262 -2.723 1.00 88.44 78 ASP A O 1
ATOM 580 N N . GLU A 1 79 ? 15.894 15.078 -2.426 1.00 87.38 79 GLU A N 1
ATOM 581 C CA . GLU A 1 79 ? 15.773 14.633 -1.030 1.00 87.38 79 GLU A CA 1
ATOM 582 C C . GLU A 1 79 ? 14.987 15.617 -0.140 1.00 87.38 79 GLU A C 1
ATOM 584 O O . GLU A 1 79 ? 14.283 15.197 0.788 1.00 87.38 79 GLU A O 1
ATOM 589 N N . GLY A 1 80 ? 15.106 16.923 -0.394 1.00 91.12 80 GLY A N 1
ATOM 590 C CA . GLY A 1 80 ? 14.429 17.963 0.377 1.00 91.12 80 GLY A CA 1
ATOM 591 C C . GLY A 1 80 ? 12.934 17.997 0.079 1.00 91.12 80 GLY A C 1
ATOM 592 O O . GLY A 1 80 ? 12.112 17.940 0.999 1.00 91.12 80 GLY A O 1
ATOM 593 N N . GLU A 1 81 ? 12.587 18.031 -1.203 1.00 89.50 81 GLU A N 1
ATOM 594 C CA . GLU A 1 81 ? 11.219 17.980 -1.711 1.00 89.50 81 GLU A CA 1
ATOM 595 C C . GLU A 1 81 ? 10.525 16.677 -1.323 1.00 89.50 81 GLU A C 1
ATOM 597 O O . GLU A 1 81 ? 9.410 16.704 -0.803 1.00 89.50 81 GLU A O 1
ATOM 602 N N . PHE A 1 82 ? 11.213 15.544 -1.462 1.00 87.50 82 PHE A N 1
ATOM 603 C CA . PHE A 1 82 ? 10.725 14.233 -1.054 1.00 87.50 82 PHE A CA 1
ATOM 604 C C . PHE A 1 82 ? 10.364 14.205 0.433 1.00 87.50 82 PHE A C 1
ATOM 606 O O . PHE A 1 82 ? 9.267 13.793 0.812 1.00 87.50 82 PHE A O 1
ATOM 613 N N . ARG A 1 83 ? 11.253 14.696 1.306 1.00 88.50 83 ARG A N 1
ATOM 614 C CA . ARG A 1 83 ? 10.978 14.767 2.751 1.00 88.50 83 ARG A CA 1
ATOM 615 C C . ARG A 1 83 ? 9.809 15.686 3.077 1.00 88.50 83 ARG A C 1
ATOM 617 O O . ARG A 1 83 ? 9.039 15.377 3.988 1.00 88.50 83 ARG A O 1
ATOM 624 N N . ASN A 1 84 ? 9.690 16.812 2.383 1.00 90.88 84 ASN A N 1
ATOM 625 C CA . ASN A 1 84 ? 8.582 17.741 2.579 1.00 90.88 84 ASN A CA 1
ATOM 626 C C . ASN A 1 84 ? 7.259 17.127 2.118 1.00 90.88 84 ASN A C 1
ATOM 628 O O . ASN A 1 84 ? 6.277 17.202 2.854 1.00 90.88 84 ASN A O 1
ATOM 632 N N . HIS A 1 85 ? 7.259 16.444 0.974 1.00 88.81 85 HIS A N 1
ATOM 633 C CA . HIS A 1 85 ? 6.112 15.697 0.478 1.00 88.81 85 HIS A CA 1
ATOM 634 C C . HIS A 1 85 ? 5.681 14.618 1.479 1.00 88.81 85 HIS A C 1
ATOM 636 O O . HIS A 1 85 ? 4.533 14.622 1.917 1.00 88.81 85 HIS A O 1
ATOM 642 N N . LEU A 1 86 ? 6.613 13.773 1.946 1.00 88.75 86 LEU A N 1
ATOM 643 C CA . LEU A 1 86 ? 6.322 12.734 2.942 1.00 88.75 86 LEU A CA 1
ATOM 644 C C . LEU A 1 86 ? 5.710 13.296 4.232 1.00 88.75 86 LEU A C 1
ATOM 646 O O . LEU A 1 86 ? 4.815 12.680 4.808 1.00 88.75 86 LEU A O 1
ATOM 650 N N . LYS A 1 87 ? 6.175 14.462 4.694 1.00 89.62 87 LYS A N 1
ATOM 651 C CA . LYS A 1 87 ? 5.581 15.146 5.853 1.00 89.62 87 LYS A CA 1
ATOM 652 C C . LYS A 1 87 ? 4.174 15.659 5.557 1.00 89.62 87 LYS A C 1
ATOM 654 O O . LYS A 1 87 ? 3.320 15.571 6.434 1.00 89.62 87 LYS A O 1
ATOM 659 N N . GLY A 1 88 ? 3.948 16.189 4.356 1.00 88.69 88 GLY A N 1
ATOM 660 C CA . GLY A 1 88 ? 2.650 16.706 3.923 1.00 88.69 88 GLY A CA 1
ATOM 661 C C . GLY A 1 88 ? 1.570 15.628 3.903 1.00 88.69 88 GLY A C 1
ATOM 662 O O . GLY A 1 88 ? 0.477 15.852 4.410 1.00 88.69 88 GLY A O 1
ATOM 663 N N . ILE A 1 89 ? 1.907 14.432 3.415 1.00 92.00 89 ILE A N 1
ATOM 664 C CA . ILE A 1 89 ? 0.946 13.329 3.275 1.00 92.00 89 ILE A CA 1
ATOM 665 C C . ILE A 1 89 ? 0.802 12.460 4.532 1.00 92.00 89 ILE A C 1
ATOM 667 O O . ILE A 1 89 ? -0.020 11.548 4.553 1.00 92.00 89 ILE A O 1
ATOM 671 N N . ASP A 1 90 ? 1.593 12.680 5.590 1.00 89.94 90 ASP A N 1
ATOM 672 C CA . ASP A 1 90 ? 1.672 11.777 6.756 1.00 89.94 90 ASP A CA 1
ATOM 673 C C . ASP A 1 90 ? 0.293 11.513 7.399 1.00 89.94 90 ASP A C 1
ATOM 675 O O . ASP A 1 90 ? 0.027 10.417 7.902 1.00 89.94 90 ASP A O 1
ATOM 679 N N . ASN A 1 91 ? -0.607 12.499 7.356 1.00 91.56 91 ASN A N 1
ATOM 680 C CA . ASN A 1 91 ? -1.958 12.427 7.920 1.00 91.56 91 ASN A CA 1
ATOM 681 C C . ASN A 1 91 ? -3.081 12.513 6.880 1.00 91.56 91 ASN A C 1
ATOM 683 O O . ASN A 1 91 ? -4.241 12.604 7.280 1.00 91.56 91 ASN A O 1
ATOM 687 N N . ASP A 1 92 ? -2.743 12.479 5.595 1.00 94.25 92 ASP A N 1
ATOM 688 C CA . ASP A 1 92 ? -3.700 12.555 4.497 1.00 94.25 92 ASP A CA 1
ATOM 689 C C . ASP A 1 92 ? -4.159 11.144 4.117 1.00 94.25 92 ASP A C 1
ATOM 691 O O . ASP A 1 92 ? -3.399 10.360 3.553 1.00 94.25 92 ASP A O 1
ATOM 695 N N . LEU A 1 93 ? -5.397 10.783 4.464 1.00 95.75 93 LEU A N 1
ATOM 696 C CA . LEU A 1 93 ? -5.909 9.449 4.153 1.00 95.75 93 LEU A CA 1
ATOM 697 C C . LEU A 1 93 ? -6.026 9.215 2.642 1.00 95.75 93 LEU A C 1
ATOM 699 O O . LEU A 1 93 ? -5.769 8.098 2.193 1.00 95.75 93 LEU A O 1
ATOM 703 N N . GLY A 1 94 ? -6.403 10.241 1.877 1.00 95.12 94 GLY A N 1
ATOM 704 C CA . GLY A 1 94 ? -6.618 10.142 0.437 1.00 95.12 94 GLY A CA 1
ATOM 705 C C . GLY A 1 94 ? -5.314 9.844 -0.289 1.00 95.12 94 GLY A C 1
ATOM 706 O O . GLY A 1 94 ? -5.230 8.850 -1.006 1.00 95.12 94 GLY A O 1
ATOM 707 N N . GLU A 1 95 ? -4.270 10.625 -0.013 1.00 94.19 95 GLU A N 1
ATOM 708 C CA . GLU A 1 95 ? -2.942 10.425 -0.608 1.00 94.19 95 GLU A CA 1
ATOM 709 C C . GLU A 1 95 ? -2.328 9.080 -0.200 1.00 94.19 95 GLU A C 1
ATOM 711 O O . GLU A 1 95 ? -1.842 8.324 -1.041 1.00 94.19 95 GLU A O 1
ATOM 716 N N . GLN A 1 96 ? -2.410 8.707 1.084 1.00 95.75 96 GLN A N 1
ATOM 717 C CA . GLN A 1 96 ? -1.917 7.400 1.539 1.00 95.75 96 GLN A CA 1
ATOM 718 C C . GLN A 1 96 ? -2.647 6.250 0.827 1.00 95.75 96 GLN A C 1
ATOM 720 O O . GLN A 1 96 ? -2.017 5.267 0.433 1.00 95.75 96 GLN A O 1
ATOM 725 N N . THR A 1 97 ? -3.961 6.381 0.631 1.00 96.81 97 THR A N 1
ATOM 726 C CA . THR A 1 97 ? -4.789 5.396 -0.078 1.00 96.81 97 THR A CA 1
ATOM 727 C C . THR A 1 97 ? -4.437 5.328 -1.561 1.00 96.81 97 THR A C 1
ATOM 729 O O . THR A 1 97 ? -4.268 4.227 -2.081 1.00 96.81 97 THR A O 1
ATOM 732 N N . ALA A 1 98 ? -4.264 6.471 -2.230 1.00 94.62 98 ALA A N 1
ATOM 733 C CA . ALA A 1 98 ? -3.880 6.536 -3.638 1.00 94.62 98 ALA A CA 1
ATOM 734 C C . ALA A 1 98 ? -2.537 5.831 -3.885 1.00 94.62 98 ALA A C 1
ATOM 736 O O . ALA A 1 98 ? -2.433 4.979 -4.767 1.00 94.62 98 ALA A O 1
ATOM 737 N N . ILE A 1 99 ? -1.541 6.075 -3.027 1.00 94.19 99 ILE A N 1
ATOM 738 C CA . ILE A 1 99 ? -0.224 5.428 -3.122 1.00 94.19 99 ILE A CA 1
ATOM 739 C C . ILE A 1 99 ? -0.330 3.908 -2.948 1.00 94.19 99 ILE A C 1
ATOM 741 O O . ILE A 1 99 ? 0.347 3.147 -3.653 1.00 94.19 99 ILE A O 1
ATOM 745 N N . VAL A 1 100 ? -1.166 3.438 -2.016 1.00 95.88 100 VAL A N 1
ATOM 746 C CA . VAL A 1 100 ? -1.390 1.998 -1.827 1.00 95.88 100 VAL A CA 1
ATOM 747 C C . VAL A 1 100 ? -2.126 1.400 -3.025 1.00 95.88 100 VAL A C 1
ATOM 749 O O . VAL A 1 100 ? -1.725 0.333 -3.481 1.00 95.88 100 VAL A O 1
ATOM 752 N N . ALA A 1 101 ? -3.129 2.086 -3.574 1.00 96.31 101 ALA A N 1
ATOM 753 C CA . ALA A 1 101 ? -3.867 1.636 -4.752 1.00 96.31 101 ALA A CA 1
ATOM 754 C C . ALA A 1 101 ? -2.961 1.504 -5.986 1.00 96.31 101 ALA A C 1
ATOM 756 O O . ALA A 1 101 ? -2.963 0.465 -6.645 1.00 96.31 101 ALA A O 1
ATOM 757 N N . GLU A 1 102 ? -2.120 2.504 -6.259 1.00 93.56 102 GLU A N 1
ATOM 758 C CA . GLU A 1 102 ? -1.131 2.446 -7.341 1.00 93.56 102 GLU A CA 1
ATOM 759 C C . GLU A 1 102 ? -0.123 1.314 -7.134 1.00 93.56 102 GLU A C 1
ATOM 761 O O . GLU A 1 102 ? 0.202 0.574 -8.064 1.00 93.56 102 GLU A O 1
ATOM 766 N N . SER A 1 103 ? 0.366 1.151 -5.903 1.00 92.69 103 SER A N 1
ATOM 767 C CA . SER A 1 103 ? 1.324 0.091 -5.588 1.00 92.69 103 SER A CA 1
ATOM 768 C C . SER A 1 103 ? 0.690 -1.297 -5.704 1.00 92.69 103 SER A C 1
ATOM 770 O O . SER A 1 103 ? 1.334 -2.217 -6.199 1.00 92.69 103 SER A O 1
ATOM 772 N N . PHE A 1 104 ? -0.577 -1.452 -5.315 1.00 95.44 104 PHE A N 1
ATOM 773 C CA . PHE A 1 104 ? -1.329 -2.692 -5.498 1.00 95.44 104 PHE A CA 1
ATOM 774 C C . PHE A 1 104 ? -1.547 -3.001 -6.986 1.00 95.44 104 PHE A C 1
ATOM 776 O O . PHE A 1 104 ? -1.321 -4.128 -7.418 1.00 95.44 104 PHE A O 1
ATOM 783 N N . ALA A 1 105 ? -1.871 -1.999 -7.806 1.00 93.44 105 ALA A N 1
ATOM 784 C CA . ALA A 1 105 ? -1.966 -2.177 -9.254 1.00 93.44 105 ALA A CA 1
ATOM 785 C C . ALA A 1 105 ? -0.624 -2.615 -9.876 1.00 93.44 105 ALA A C 1
ATOM 787 O O . ALA A 1 105 ? -0.596 -3.503 -10.732 1.00 93.44 105 ALA A O 1
ATOM 788 N N . ARG A 1 106 ? 0.505 -2.043 -9.428 1.00 89.38 106 ARG A N 1
ATOM 789 C CA . ARG A 1 106 ? 1.845 -2.478 -9.865 1.00 89.38 106 ARG A CA 1
ATOM 790 C C . ARG A 1 106 ? 2.188 -3.887 -9.398 1.00 89.38 106 ARG A C 1
ATOM 792 O O . ARG A 1 106 ? 2.759 -4.643 -10.179 1.00 89.38 106 ARG A O 1
ATOM 799 N N . TYR A 1 107 ? 1.805 -4.263 -8.182 1.00 92.12 107 TYR A N 1
ATOM 800 C CA . TYR A 1 107 ? 1.950 -5.633 -7.695 1.00 92.12 107 TYR A CA 1
ATOM 801 C C . TYR A 1 107 ? 1.262 -6.629 -8.632 1.00 92.12 107 TYR A C 1
ATOM 803 O O . TYR A 1 107 ? 1.905 -7.567 -9.092 1.00 92.12 107 TYR A O 1
ATOM 811 N N . LEU A 1 108 ? 0.007 -6.376 -9.008 1.00 93.00 108 LEU A N 1
ATOM 812 C CA . LEU A 1 108 ? -0.735 -7.248 -9.925 1.00 93.00 108 LEU A CA 1
ATOM 813 C C . LEU A 1 108 ? -0.129 -7.287 -11.335 1.00 93.00 108 LEU A C 1
ATOM 815 O O . LEU A 1 108 ? -0.163 -8.318 -12.000 1.00 93.00 108 LEU A O 1
ATOM 819 N N . LYS A 1 109 ? 0.432 -6.167 -11.802 1.00 90.12 109 LYS A N 1
ATOM 820 C CA . LYS A 1 109 ? 0.990 -6.047 -13.156 1.00 90.12 109 LYS A CA 1
ATOM 821 C C . LYS A 1 109 ? 2.419 -6.578 -13.287 1.00 90.12 109 LYS A C 1
ATOM 823 O O . LYS A 1 109 ? 2.805 -7.004 -14.369 1.00 90.12 109 LYS A O 1
ATOM 828 N N . MET A 1 110 ? 3.234 -6.456 -12.242 1.00 88.38 110 MET A N 1
ATOM 829 C CA . MET A 1 110 ? 4.693 -6.623 -12.321 1.00 88.38 110 MET A CA 1
ATOM 830 C C . MET A 1 110 ? 5.269 -7.476 -11.187 1.00 88.38 110 MET A C 1
ATOM 832 O O . MET A 1 110 ? 6.475 -7.704 -11.159 1.00 88.38 110 MET A O 1
ATOM 836 N N . GLY A 1 111 ? 4.455 -7.929 -10.231 1.00 88.38 111 GLY A N 1
ATOM 837 C CA . GLY A 1 111 ? 4.918 -8.666 -9.053 1.00 88.38 111 GLY A CA 1
ATOM 838 C C . GLY A 1 111 ? 5.706 -7.805 -8.058 1.00 88.38 111 GLY A C 1
ATOM 839 O O . GLY A 1 111 ? 6.364 -8.344 -7.169 1.00 88.38 111 GLY A O 1
ATOM 840 N N . GLU A 1 112 ? 5.680 -6.475 -8.198 1.00 87.19 112 GLU A N 1
ATOM 841 C CA . GLU A 1 112 ? 6.387 -5.557 -7.300 1.00 87.19 112 GLU A CA 1
ATOM 842 C C . GLU A 1 112 ? 5.665 -5.490 -5.950 1.00 87.19 112 GLU A C 1
ATOM 844 O O . GLU A 1 112 ? 4.575 -4.934 -5.840 1.00 87.19 112 GLU A O 1
ATOM 849 N N . VAL A 1 113 ? 6.270 -6.065 -4.908 1.00 89.00 113 VAL A N 1
ATOM 850 C CA . VAL A 1 113 ? 5.673 -6.075 -3.568 1.00 89.00 113 VAL A CA 1
ATOM 851 C C . VAL A 1 113 ? 5.676 -4.648 -2.984 1.00 89.00 113 VAL A C 1
ATOM 853 O O . VAL A 1 113 ? 6.753 -4.066 -2.821 1.00 89.00 113 VAL A O 1
ATOM 856 N N . PRO A 1 114 ? 4.511 -4.071 -2.625 1.00 90.44 114 PRO A N 1
ATOM 857 C CA . PRO A 1 114 ? 4.416 -2.686 -2.160 1.00 90.44 114 PRO A CA 1
ATOM 858 C C . PRO A 1 114 ? 5.151 -2.420 -0.840 1.00 90.44 114 PRO A C 1
ATOM 860 O O . PRO A 1 114 ? 5.200 -3.270 0.036 1.00 90.44 114 PRO A O 1
ATOM 863 N N . ALA A 1 115 ? 5.656 -1.209 -0.601 1.00 89.62 115 ALA A N 1
ATOM 864 C CA . ALA A 1 115 ? 6.279 -0.888 0.688 1.00 89.62 115 ALA A CA 1
ATOM 865 C C . ALA A 1 115 ? 5.248 -0.811 1.845 1.00 89.62 115 ALA A C 1
ATOM 867 O O . ALA A 1 115 ? 4.190 -0.200 1.691 1.00 89.62 115 ALA A O 1
ATOM 868 N N . PRO A 1 116 ? 5.573 -1.296 3.063 1.00 93.06 116 PRO A N 1
ATOM 869 C CA . PRO A 1 116 ? 4.627 -1.349 4.184 1.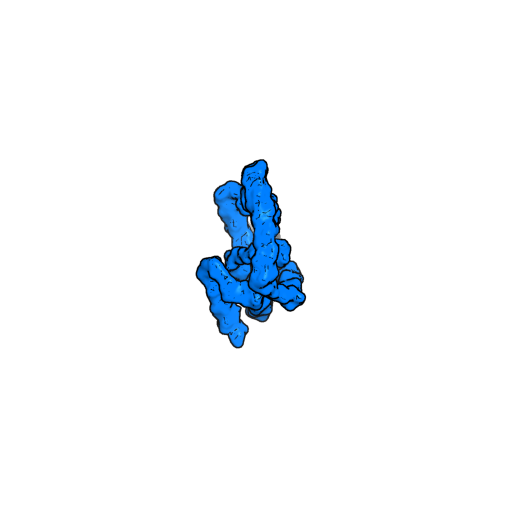00 93.06 116 PRO A CA 1
ATOM 870 C C . PRO A 1 116 ? 4.426 0.005 4.891 1.00 93.06 116 PRO A C 1
ATOM 872 O O . PRO A 1 116 ? 3.696 0.088 5.878 1.00 93.06 116 PRO A O 1
ATOM 875 N N . TYR A 1 117 ? 5.095 1.077 4.446 1.00 92.50 117 TYR A N 1
ATOM 876 C CA . TYR A 1 117 ? 5.027 2.390 5.097 1.00 92.50 117 TYR A CA 1
ATOM 877 C C . TYR A 1 117 ? 3.633 3.025 4.993 1.00 92.50 117 TYR A C 1
ATOM 879 O O . TYR A 1 117 ? 3.076 3.406 6.023 1.00 92.50 117 TYR A O 1
ATOM 887 N N . TYR A 1 118 ? 3.078 3.119 3.783 1.00 94.50 118 TYR A N 1
ATOM 888 C CA . TYR A 1 118 ? 1.790 3.777 3.529 1.00 94.50 118 TYR A CA 1
ATOM 889 C C . TYR A 1 118 ? 0.594 3.003 4.121 1.00 94.50 118 TYR A C 1
ATOM 891 O O . TYR A 1 118 ? -0.207 3.607 4.833 1.00 94.50 118 TYR A O 1
ATOM 899 N N . PRO A 1 119 ? 0.522 1.658 4.010 1.00 96.00 119 PRO A N 1
ATOM 900 C CA . PRO A 1 119 ? -0.487 0.861 4.718 1.00 96.00 119 PRO A CA 1
ATOM 901 C C . PRO A 1 119 ? -0.432 1.046 6.238 1.00 96.00 119 PRO A C 1
ATOM 903 O O . PRO A 1 119 ? -1.460 1.138 6.909 1.00 96.00 119 PRO A O 1
ATOM 906 N N . TRP A 1 120 ? 0.777 1.159 6.801 1.00 96.00 120 TRP A N 1
ATOM 907 C CA . TRP A 1 120 ? 0.948 1.469 8.219 1.00 96.00 120 TRP A CA 1
ATOM 908 C C . TRP A 1 120 ? 0.372 2.838 8.585 1.00 96.00 120 TRP A C 1
ATOM 910 O O . TRP A 1 120 ? -0.300 2.956 9.609 1.00 96.00 120 TRP A O 1
ATOM 920 N N . ARG A 1 121 ? 0.578 3.866 7.753 1.00 96.06 121 ARG A N 1
ATOM 921 C CA . ARG A 1 121 ? -0.023 5.189 7.971 1.00 96.06 121 ARG A CA 1
ATOM 922 C C . ARG A 1 121 ? -1.547 5.147 7.906 1.00 96.06 121 ARG A C 1
ATOM 924 O O . ARG A 1 121 ? -2.167 5.696 8.813 1.00 96.06 121 ARG A O 1
ATOM 931 N N . ILE A 1 122 ? -2.137 4.446 6.935 1.00 97.62 122 ILE A N 1
ATOM 932 C CA . ILE A 1 122 ? -3.596 4.246 6.851 1.00 97.62 122 ILE A CA 1
ATOM 933 C C . ILE A 1 122 ? -4.127 3.656 8.163 1.00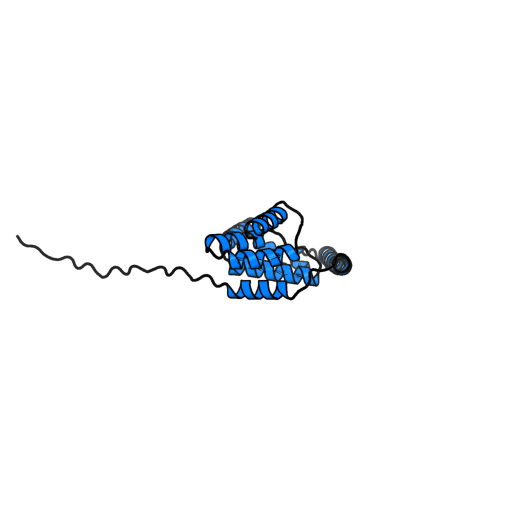 97.62 122 ILE A C 1
ATOM 935 O O . ILE A 1 122 ? -5.023 4.229 8.778 1.00 97.62 122 ILE A O 1
ATOM 939 N N . ALA A 1 123 ? -3.524 2.574 8.666 1.00 97.19 123 ALA A N 1
ATOM 940 C CA . ALA A 1 123 ? -3.959 1.946 9.916 1.00 97.19 123 ALA A CA 1
ATOM 941 C C . ALA A 1 123 ? -3.850 2.884 11.138 1.00 97.19 123 ALA A C 1
ATOM 943 O O . ALA A 1 123 ? -4.706 2.869 12.026 1.00 97.19 123 ALA A O 1
ATOM 944 N N . ILE A 1 124 ? -2.811 3.727 11.192 1.00 96.12 124 ILE A N 1
ATOM 945 C CA . ILE A 1 124 ? -2.645 4.738 12.248 1.00 96.12 124 ILE A CA 1
ATOM 946 C C . ILE A 1 124 ? -3.713 5.834 12.143 1.00 96.12 124 ILE A C 1
ATOM 948 O O . ILE A 1 124 ? -4.278 6.214 13.172 1.00 96.12 124 ILE A O 1
ATOM 952 N N . ILE A 1 125 ? -4.015 6.308 10.930 1.00 96.12 125 ILE A N 1
ATOM 953 C CA . ILE A 1 125 ? -5.071 7.296 10.680 1.00 96.12 125 ILE A CA 1
ATOM 954 C C . ILE A 1 125 ? -6.421 6.724 11.126 1.00 96.12 125 ILE A C 1
ATOM 956 O O . ILE A 1 125 ? -7.052 7.300 12.006 1.00 96.12 125 ILE A O 1
ATOM 960 N N . LEU A 1 126 ? -6.818 5.543 10.643 1.00 96.75 126 LEU A N 1
ATOM 961 C CA . LEU A 1 126 ? -8.097 4.911 11.003 1.00 96.75 126 LEU A CA 1
ATOM 962 C C . LEU A 1 126 ? -8.268 4.726 12.516 1.00 96.75 126 LEU A C 1
ATOM 964 O O . LEU A 1 126 ? -9.355 4.936 13.062 1.00 96.75 126 LEU A O 1
ATOM 968 N N . ARG A 1 127 ? -7.181 4.394 13.219 1.00 95.50 127 ARG A N 1
ATOM 969 C CA . ARG A 1 127 ? -7.193 4.288 14.679 1.00 95.50 127 ARG A CA 1
ATOM 970 C C . ARG A 1 127 ? -7.440 5.623 15.363 1.00 95.50 127 ARG A C 1
ATOM 972 O O . ARG A 1 127 ? -8.205 5.667 16.327 1.00 95.50 127 ARG A O 1
ATOM 979 N N . ARG A 1 128 ? -6.778 6.688 14.904 1.00 95.31 128 ARG A N 1
ATOM 980 C CA . ARG A 1 128 ? -6.975 8.049 15.425 1.00 95.31 128 ARG A CA 1
ATOM 981 C C . ARG A 1 128 ? -8.413 8.508 15.207 1.00 95.31 128 ARG A C 1
ATOM 983 O O . ARG A 1 128 ? -9.019 9.032 16.137 1.00 95.31 128 ARG A O 1
ATOM 990 N N . GLU A 1 129 ? -8.965 8.204 14.037 1.00 95.44 129 GLU A N 1
ATOM 991 C CA . GLU A 1 129 ? -10.352 8.504 13.666 1.00 95.44 129 GLU A CA 1
ATOM 992 C C . GLU A 1 129 ? -11.382 7.573 14.325 1.00 95.44 129 GLU A C 1
ATOM 994 O O . GLU A 1 129 ? -12.580 7.669 14.063 1.00 95.44 129 GLU A O 1
ATOM 999 N N . LYS A 1 130 ? -10.935 6.667 15.209 1.00 95.50 130 LYS A N 1
ATOM 1000 C CA . LYS A 1 130 ? -11.783 5.714 15.939 1.00 95.50 130 LYS A CA 1
ATOM 1001 C C . LYS A 1 130 ? -12.672 4.891 14.995 1.00 95.50 130 LYS A C 1
ATOM 1003 O O . LYS A 1 130 ? -13.845 4.659 15.286 1.00 95.50 130 LYS A O 1
ATOM 1008 N N . ARG A 1 131 ? -12.104 4.414 13.882 1.00 96.81 131 ARG A N 1
ATOM 1009 C CA . ARG A 1 131 ? -12.756 3.533 12.897 1.00 96.81 131 ARG A CA 1
ATOM 1010 C C . ARG A 1 131 ? -12.222 2.088 12.981 1.00 96.81 131 ARG A C 1
ATOM 1012 O O . ARG A 1 131 ? -11.634 1.610 12.014 1.00 96.81 131 ARG A O 1
ATOM 1019 N N . PRO A 1 132 ? -12.399 1.367 14.109 1.00 95.50 132 PRO A N 1
ATOM 1020 C CA . PRO A 1 132 ? -11.765 0.064 14.328 1.00 95.50 132 PRO A CA 1
ATOM 1021 C C . PRO A 1 132 ? -12.235 -1.023 13.352 1.00 95.50 132 PRO A C 1
ATOM 1023 O O . PRO A 1 132 ? -11.425 -1.845 12.941 1.00 95.50 132 PRO A O 1
ATOM 1026 N N . GLU A 1 133 ? -13.504 -1.012 12.936 1.00 97.19 133 GLU A N 1
ATOM 1027 C CA . GLU A 1 133 ? -14.016 -1.996 11.968 1.00 97.19 133 GLU A CA 1
ATOM 1028 C C . GLU A 1 133 ? -13.438 -1.779 10.568 1.00 97.19 133 GLU A C 1
ATOM 1030 O O . GLU A 1 133 ? -13.067 -2.732 9.886 1.00 97.19 133 GLU A O 1
ATOM 1035 N N . LEU A 1 134 ? -13.287 -0.517 10.157 1.00 97.56 134 LEU A N 1
ATOM 1036 C CA . LEU A 1 134 ? -12.663 -0.183 8.878 1.00 97.56 134 LEU A CA 1
ATOM 1037 C C . LEU A 1 134 ? -11.164 -0.503 8.897 1.00 97.56 134 LEU A C 1
ATOM 1039 O O . LEU A 1 134 ? -10.641 -1.069 7.942 1.00 97.56 134 LEU A O 1
ATOM 1043 N N . GLU A 1 135 ? -10.490 -0.208 10.013 1.00 98.06 135 GLU A N 1
ATOM 1044 C CA . GLU A 1 135 ? -9.099 -0.599 10.256 1.00 98.06 135 GLU A CA 1
ATOM 1045 C C . GLU A 1 135 ? -8.922 -2.116 10.159 1.00 98.06 135 GLU A C 1
ATOM 1047 O O . GLU A 1 135 ? -8.020 -2.594 9.473 1.00 98.06 135 GLU A O 1
ATOM 1052 N N . LYS A 1 136 ? -9.806 -2.878 10.807 1.00 98.00 136 LYS A N 1
ATOM 1053 C CA . LYS A 1 136 ? -9.801 -4.339 10.772 1.00 98.00 136 LYS A CA 1
ATOM 1054 C C . LYS A 1 136 ? -9.996 -4.869 9.356 1.00 98.00 136 LYS A C 1
ATOM 1056 O O . LYS A 1 136 ? -9.225 -5.732 8.947 1.00 98.00 136 LYS A O 1
ATOM 1061 N N . ARG A 1 137 ? -10.986 -4.358 8.615 1.00 98.06 137 ARG A N 1
ATOM 1062 C CA . ARG A 1 137 ? -11.271 -4.782 7.235 1.00 98.06 137 ARG A CA 1
ATOM 1063 C C . ARG A 1 137 ? -10.078 -4.506 6.319 1.00 98.06 137 ARG A C 1
ATOM 1065 O O . ARG A 1 137 ? -9.618 -5.418 5.644 1.00 98.06 137 ARG A O 1
ATOM 1072 N N . PHE A 1 138 ? -9.512 -3.299 6.384 1.00 98.38 138 PHE A N 1
ATOM 1073 C CA . PHE A 1 138 ? -8.305 -2.939 5.635 1.00 98.38 138 PHE A CA 1
ATOM 1074 C C . PHE A 1 138 ? -7.107 -3.835 5.972 1.00 98.38 138 PHE A C 1
ATOM 1076 O O . PHE A 1 138 ? -6.408 -4.318 5.087 1.00 98.38 138 PHE A O 1
ATOM 1083 N N . LEU A 1 139 ? -6.850 -4.073 7.260 1.00 97.94 139 LEU A N 1
ATOM 1084 C CA . LEU A 1 139 ? -5.714 -4.890 7.673 1.00 97.94 139 LEU A CA 1
ATOM 1085 C C . LEU A 1 139 ? -5.900 -6.370 7.330 1.00 97.94 139 LEU A C 1
ATOM 1087 O O . LEU A 1 139 ? -4.914 -7.022 6.991 1.00 97.94 139 LEU A O 1
ATOM 1091 N N . ALA A 1 140 ? -7.126 -6.895 7.393 1.00 97.38 140 ALA A N 1
ATOM 1092 C CA . ALA A 1 140 ? -7.428 -8.266 6.992 1.00 97.38 140 ALA A CA 1
ATOM 1093 C C . ALA A 1 140 ? -7.055 -8.496 5.524 1.00 97.38 140 ALA A C 1
ATOM 1095 O O . ALA A 1 140 ? -6.329 -9.439 5.209 1.00 97.38 140 ALA A O 1
ATOM 1096 N N . THR A 1 141 ? -7.492 -7.594 4.645 1.00 96.94 141 THR A N 1
ATOM 1097 C CA . THR A 1 141 ? -7.253 -7.696 3.203 1.00 96.94 141 THR A CA 1
ATOM 1098 C C . THR A 1 141 ? -5.791 -7.446 2.873 1.00 96.94 141 THR A C 1
ATOM 1100 O O . THR A 1 141 ? -5.185 -8.217 2.134 1.00 96.94 141 THR A O 1
ATOM 1103 N N . TRP A 1 142 ? -5.163 -6.449 3.501 1.00 96.94 142 TRP A N 1
ATOM 1104 C CA . TRP A 1 142 ? -3.725 -6.228 3.369 1.00 96.94 142 TRP A CA 1
ATOM 1105 C C . TRP A 1 142 ? -2.903 -7.458 3.764 1.00 96.94 142 TRP A C 1
ATOM 1107 O O . TRP A 1 142 ? -2.030 -7.886 3.013 1.00 96.94 142 TRP A O 1
ATOM 1117 N N . CYS A 1 143 ? -3.176 -8.049 4.930 1.00 95.50 143 CYS A N 1
ATOM 1118 C CA . CYS A 1 143 ? -2.414 -9.194 5.429 1.00 95.50 143 CYS A CA 1
ATOM 1119 C C . CYS A 1 143 ? -2.680 -10.478 4.632 1.00 95.50 143 CYS A C 1
ATOM 1121 O O . CYS A 1 143 ? -1.824 -11.360 4.628 1.00 95.50 143 CYS A O 1
ATOM 1123 N N . GLN A 1 144 ? -3.827 -10.590 3.957 1.00 95.25 144 GLN A N 1
ATOM 1124 C CA . GLN A 1 144 ? -4.105 -11.688 3.030 1.00 95.25 144 GLN A CA 1
ATOM 1125 C C . GLN A 1 144 ? -3.169 -11.648 1.815 1.00 95.25 144 GLN A C 1
ATOM 1127 O O . GLN A 1 144 ? -2.661 -12.690 1.406 1.00 95.25 144 GLN A O 1
ATOM 1132 N N . HIS A 1 145 ? -2.919 -10.458 1.263 1.00 94.81 145 HIS A N 1
ATOM 1133 C CA . HIS A 1 145 ? -2.009 -10.265 0.127 1.00 94.81 145 HIS A CA 1
ATOM 1134 C C . HIS A 1 145 ? -0.538 -10.266 0.547 1.00 94.81 145 HIS A C 1
ATOM 1136 O O . HIS A 1 145 ? 0.313 -10.845 -0.126 1.00 94.81 145 HIS A O 1
ATOM 1142 N N . PHE A 1 146 ? -0.235 -9.640 1.683 1.00 93.94 146 PHE A N 1
ATOM 1143 C CA . PHE A 1 146 ? 1.132 -9.369 2.117 1.00 93.94 146 PHE A CA 1
ATOM 1144 C C . PHE A 1 146 ? 1.371 -9.802 3.575 1.00 93.94 146 PHE A C 1
ATOM 1146 O O . PHE A 1 146 ? 1.629 -8.961 4.445 1.00 93.94 146 PHE A O 1
ATOM 1153 N N . PRO A 1 147 ? 1.319 -11.116 3.875 1.00 87.19 147 PRO A N 1
ATOM 1154 C CA . PRO A 1 147 ? 1.467 -11.634 5.241 1.00 87.19 147 PRO A CA 1
ATOM 1155 C C . PRO A 1 147 ? 2.886 -11.462 5.802 1.00 87.19 147 PRO A C 1
ATOM 1157 O O . PRO A 1 147 ? 3.107 -11.551 7.009 1.00 87.19 147 PRO A O 1
ATOM 1160 N N . SER A 1 148 ? 3.870 -11.240 4.930 1.00 85.38 148 SER A N 1
ATOM 1161 C CA . SER A 1 148 ? 5.271 -11.025 5.283 1.00 85.38 148 SER A CA 1
ATOM 1162 C C . SER A 1 148 ? 5.990 -10.275 4.166 1.00 85.38 148 SER A C 1
ATOM 1164 O O . SER A 1 148 ? 5.555 -10.317 3.018 1.00 85.38 148 SER A O 1
ATOM 1166 N N . GLY A 1 149 ? 7.113 -9.639 4.485 1.00 79.06 149 GLY A N 1
ATOM 1167 C CA . GLY A 1 149 ? 7.936 -8.942 3.505 1.00 79.06 149 GLY A CA 1
ATOM 1168 C C . GLY A 1 149 ? 9.192 -8.352 4.135 1.00 79.06 149 GLY A C 1
ATOM 1169 O O . GLY A 1 149 ? 9.497 -8.593 5.306 1.00 79.06 149 GLY A O 1
ATOM 1170 N N . ASN A 1 150 ? 9.923 -7.561 3.354 1.00 73.38 150 ASN A N 1
ATOM 1171 C CA . ASN A 1 150 ? 11.158 -6.937 3.815 1.00 73.38 150 ASN A CA 1
ATOM 1172 C C . ASN A 1 150 ? 10.871 -5.768 4.772 1.00 73.38 150 ASN A C 1
ATOM 1174 O O . ASN A 1 150 ? 10.193 -4.801 4.421 1.00 73.38 150 ASN A O 1
ATOM 1178 N N . GLY A 1 151 ? 11.436 -5.842 5.980 1.00 74.88 151 GLY A N 1
ATOM 1179 C CA . GLY A 1 151 ? 11.350 -4.802 7.007 1.00 74.88 151 GLY A CA 1
ATOM 1180 C C . GLY A 1 151 ? 10.308 -5.066 8.101 1.00 74.88 151 GLY A C 1
ATOM 1181 O O . GLY A 1 151 ? 9.290 -5.723 7.897 1.00 74.88 151 GLY A O 1
ATOM 1182 N N . ALA A 1 152 ? 10.550 -4.504 9.291 1.00 83.75 152 ALA A N 1
ATOM 1183 C CA . ALA A 1 152 ? 9.772 -4.790 10.503 1.00 83.75 152 ALA A CA 1
ATOM 1184 C C . ALA A 1 152 ? 8.277 -4.421 10.412 1.00 83.75 152 ALA A C 1
ATOM 1186 O O . ALA A 1 152 ? 7.455 -4.982 11.134 1.00 83.75 152 ALA A O 1
ATOM 1187 N N . ARG A 1 153 ? 7.904 -3.485 9.527 1.00 90.31 153 ARG A N 1
ATOM 1188 C CA . ARG A 1 153 ? 6.528 -2.970 9.436 1.00 90.31 153 ARG A CA 1
ATOM 1189 C C . ARG A 1 153 ? 5.514 -3.992 8.926 1.00 90.31 153 ARG A C 1
ATOM 1191 O O . ARG A 1 153 ? 4.358 -3.902 9.317 1.00 90.31 153 ARG A O 1
ATOM 1198 N N . TYR A 1 154 ? 5.929 -4.977 8.129 1.00 91.06 154 TYR A N 1
ATOM 1199 C CA . TYR A 1 154 ? 5.040 -6.078 7.744 1.00 91.06 154 TYR A CA 1
ATOM 1200 C C . TYR A 1 154 ? 4.563 -6.863 8.964 1.00 91.06 154 TYR A C 1
ATOM 1202 O O . TYR A 1 154 ? 3.364 -7.016 9.171 1.00 91.06 154 TYR A O 1
ATOM 1210 N N . GLY A 1 155 ? 5.500 -7.272 9.827 1.00 88.12 155 GLY A N 1
ATOM 1211 C CA . GLY A 1 155 ? 5.166 -7.944 11.084 1.00 88.12 155 GLY A CA 1
ATOM 1212 C C . GLY A 1 155 ? 4.293 -7.071 11.986 1.00 88.12 155 GLY A C 1
ATOM 1213 O O . GLY A 1 155 ? 3.305 -7.547 12.530 1.00 88.12 155 GLY A O 1
ATOM 1214 N N . GLN A 1 156 ? 4.585 -5.768 12.067 1.00 92.50 156 GLN A N 1
ATOM 1215 C CA . GLN A 1 156 ? 3.780 -4.832 12.860 1.00 92.50 156 GLN A CA 1
ATOM 1216 C C . GLN A 1 156 ? 2.338 -4.693 12.350 1.00 92.50 156 GLN A C 1
ATOM 1218 O O . GLN A 1 156 ? 1.428 -4.580 13.170 1.00 92.50 156 GLN A O 1
ATOM 1223 N N . LEU A 1 157 ? 2.109 -4.700 11.032 1.00 93.94 157 LEU A N 1
ATOM 1224 C CA . LEU A 1 157 ? 0.764 -4.689 10.441 1.00 93.94 157 LEU A CA 1
ATOM 1225 C C . LEU A 1 157 ? -0.010 -5.963 10.798 1.00 93.94 157 LEU A C 1
ATOM 1227 O O . LEU A 1 157 ? -1.156 -5.878 11.237 1.00 93.94 157 LEU A O 1
ATOM 1231 N N . VAL A 1 158 ? 0.640 -7.126 10.705 1.00 92.75 158 VAL A N 1
ATOM 1232 C CA . VAL A 1 158 ? 0.046 -8.413 11.096 1.00 92.75 158 VAL A CA 1
ATOM 1233 C C . VAL A 1 158 ? -0.269 -8.445 12.593 1.00 92.75 158 VAL A C 1
ATOM 1235 O O . VAL A 1 158 ? -1.369 -8.821 12.993 1.00 92.75 158 VAL A O 1
ATOM 1238 N N . ASP A 1 159 ? 0.656 -8.010 13.446 1.00 93.69 159 ASP A N 1
ATOM 1239 C CA . ASP A 1 159 ? 0.443 -7.961 14.896 1.00 93.69 159 ASP A CA 1
ATOM 1240 C C . ASP A 1 159 ? -0.653 -6.972 15.288 1.00 93.69 159 ASP A C 1
ATOM 1242 O O . ASP A 1 159 ? -1.368 -7.175 16.271 1.00 93.69 159 ASP A O 1
ATOM 1246 N N . ARG A 1 160 ? -0.800 -5.892 14.521 1.00 94.75 160 ARG A N 1
ATOM 1247 C CA . ARG A 1 160 ? -1.888 -4.936 14.688 1.00 94.75 160 ARG A CA 1
ATOM 1248 C C . ARG A 1 160 ? -3.228 -5.559 14.318 1.00 94.75 160 ARG A C 1
ATOM 1250 O O . ARG A 1 160 ? -4.162 -5.439 15.104 1.00 94.75 160 ARG A O 1
ATOM 1257 N N . PHE A 1 161 ? -3.298 -6.270 13.195 1.00 94.50 161 PHE A N 1
ATOM 1258 C CA . PHE A 1 161 ? -4.493 -7.010 12.799 1.00 94.50 161 PHE A CA 1
ATOM 1259 C C . PHE A 1 161 ? -4.907 -8.030 13.865 1.00 94.50 161 PHE A C 1
ATOM 1261 O O . PHE A 1 161 ? -6.055 -8.032 14.299 1.00 94.50 161 PHE A O 1
ATOM 1268 N N . ARG A 1 162 ? -3.953 -8.819 14.377 1.00 93.12 162 ARG A N 1
ATOM 1269 C CA . ARG A 1 162 ? -4.185 -9.813 15.442 1.00 93.12 162 ARG A CA 1
ATOM 1270 C C . ARG A 1 162 ? -4.773 -9.231 16.729 1.00 93.12 162 ARG A C 1
ATOM 1272 O O . ARG A 1 162 ? -5.369 -9.972 17.491 1.00 93.12 162 ARG A O 1
ATOM 1279 N N . LYS A 1 163 ? -4.588 -7.936 17.003 1.00 93.12 163 LYS A N 1
ATOM 1280 C CA . LYS A 1 163 ? -5.160 -7.256 18.182 1.00 93.12 163 LYS A CA 1
ATOM 1281 C C . LYS A 1 163 ? -6.601 -6.773 17.970 1.00 93.12 163 LYS A C 1
ATOM 1283 O O . LYS A 1 163 ? -7.209 -6.292 18.922 1.00 93.12 163 LYS A O 1
ATOM 1288 N N . LEU A 1 164 ? -7.107 -6.821 16.737 1.00 90.12 164 LEU A N 1
ATOM 1289 C CA . LEU A 1 164 ? -8.464 -6.407 16.346 1.00 90.12 164 LEU A CA 1
ATOM 1290 C C . LEU A 1 164 ? -9.398 -7.605 16.083 1.00 90.12 164 LEU A C 1
ATOM 1292 O O . LEU A 1 164 ? -10.588 -7.421 15.806 1.00 90.12 164 LEU A O 1
ATOM 1296 N N . VAL A 1 165 ? -8.849 -8.820 16.119 1.00 84.56 165 VAL A N 1
ATOM 1297 C CA . VAL A 1 165 ? -9.556 -10.100 15.986 1.00 84.56 165 VAL A CA 1
ATOM 1298 C C . VAL A 1 165 ? -9.638 -10.742 17.359 1.00 84.56 165 VAL A C 1
ATOM 1300 O O . VAL A 1 165 ? -10.743 -11.223 17.682 1.00 84.56 165 VAL A O 1
#

Radius of gyration: 22.27 Å; Cα contacts (8 Å, |Δi|>4): 131; chains: 1; bounding box: 42×79×58 Å